Protein AF-A0A6G9YCG4-F1 (afdb_monomer_lite)

Structure (mmCIF, N/CA/C/O backbone):
data_AF-A0A6G9YCG4-F1
#
_entry.id   AF-A0A6G9YCG4-F1
#
loop_
_atom_site.group_PDB
_atom_site.id
_atom_site.type_symbol
_atom_site.label_atom_id
_atom_site.label_alt_id
_atom_site.label_comp_id
_atom_site.label_asym_id
_atom_site.label_entity_id
_atom_site.label_seq_id
_atom_site.pdbx_PDB_ins_code
_atom_site.Cartn_x
_atom_site.Cartn_y
_atom_site.Cartn_z
_atom_site.occupancy
_atom_site.B_iso_or_equiv
_atom_site.auth_seq_id
_atom_site.auth_comp_id
_atom_site.auth_asym_id
_atom_site.auth_atom_id
_atom_site.pdbx_PDB_model_num
ATOM 1 N N . MET A 1 1 ? 27.784 23.311 -44.566 1.00 56.59 1 MET A N 1
ATOM 2 C CA . MET A 1 1 ? 27.977 23.839 -43.196 1.00 56.59 1 MET A CA 1
ATOM 3 C C . MET A 1 1 ? 26.707 23.608 -42.355 1.00 56.59 1 MET A C 1
ATOM 5 O O . MET A 1 1 ? 26.108 24.558 -41.885 1.00 56.59 1 MET A O 1
ATOM 9 N N . MET A 1 2 ? 26.252 22.348 -42.221 1.00 53.16 2 MET A N 1
ATOM 10 C CA . MET A 1 2 ? 24.965 21.966 -41.589 1.00 53.16 2 MET A CA 1
ATOM 11 C C . MET A 1 2 ? 25.031 20.539 -40.988 1.00 53.16 2 MET A C 1
ATOM 13 O O . MET A 1 2 ? 24.153 19.718 -41.205 1.00 53.16 2 MET A O 1
ATOM 17 N N . SER A 1 3 ? 26.107 20.186 -40.274 1.00 59.09 3 SER A N 1
ATOM 18 C CA . SER A 1 3 ? 26.241 18.829 -39.682 1.00 59.09 3 SER A CA 1
ATOM 19 C C . SER A 1 3 ? 26.435 18.825 -38.170 1.00 59.09 3 SER A C 1
ATOM 21 O O . SER A 1 3 ? 26.044 17.871 -37.506 1.00 59.09 3 SER A O 1
ATOM 23 N N . ILE A 1 4 ? 26.968 19.906 -37.597 1.00 61.06 4 ILE A N 1
ATOM 24 C CA . ILE A 1 4 ? 27.245 19.976 -36.155 1.00 61.06 4 ILE A CA 1
ATOM 25 C C . ILE A 1 4 ? 25.951 20.226 -35.365 1.00 61.06 4 ILE A C 1
ATOM 27 O O . ILE A 1 4 ? 25.740 19.609 -34.325 1.00 61.06 4 ILE A O 1
ATOM 31 N N . LEU A 1 5 ? 25.039 21.049 -35.899 1.00 60.03 5 LEU A N 1
ATOM 32 C CA . LEU A 1 5 ? 23.745 21.326 -35.269 1.00 60.03 5 LEU A CA 1
ATOM 33 C C . LEU A 1 5 ? 22.855 20.071 -35.225 1.00 60.03 5 LEU A C 1
ATOM 35 O O . LEU A 1 5 ? 22.280 19.772 -34.185 1.00 60.03 5 LEU A O 1
ATOM 39 N N . PHE A 1 6 ? 22.827 19.278 -36.304 1.00 59.94 6 PHE A N 1
ATOM 40 C CA . PHE A 1 6 ? 22.117 17.992 -36.338 1.00 59.94 6 PHE A CA 1
ATOM 41 C C . PHE A 1 6 ? 22.729 16.954 -35.386 1.00 59.94 6 PHE A C 1
ATOM 43 O O . PHE A 1 6 ? 21.994 16.224 -34.723 1.00 59.94 6 PHE A O 1
ATOM 50 N N . ALA A 1 7 ? 24.060 16.900 -35.269 1.00 61.50 7 ALA A N 1
ATOM 51 C CA . ALA A 1 7 ? 24.735 15.988 -34.345 1.00 61.50 7 ALA A CA 1
ATOM 52 C C . ALA A 1 7 ? 24.482 16.350 -32.869 1.00 61.50 7 ALA A C 1
ATOM 54 O O . ALA A 1 7 ? 24.274 15.461 -32.042 1.00 61.50 7 ALA A O 1
ATOM 55 N N . LEU A 1 8 ? 24.447 17.645 -32.538 1.00 58.84 8 LEU A N 1
ATOM 56 C CA . LEU A 1 8 ? 24.139 18.124 -31.189 1.00 58.84 8 LEU A CA 1
ATOM 57 C C . LEU A 1 8 ? 22.662 17.920 -30.831 1.00 58.84 8 LEU A C 1
ATOM 59 O O . LEU A 1 8 ? 22.376 17.455 -29.730 1.00 58.84 8 LEU A O 1
ATOM 63 N N . LEU A 1 9 ? 21.737 18.164 -31.767 1.00 55.09 9 LEU A N 1
ATOM 64 C CA . LEU A 1 9 ? 20.306 17.928 -31.555 1.00 55.09 9 LEU A CA 1
ATOM 65 C C . LEU A 1 9 ? 20.009 16.433 -31.342 1.00 55.09 9 LEU A C 1
ATOM 67 O O . LEU A 1 9 ? 19.261 16.065 -30.440 1.00 55.09 9 LEU A O 1
ATOM 71 N N . ARG A 1 10 ? 20.668 15.550 -32.107 1.00 54.78 10 ARG A N 1
ATOM 72 C CA . ARG A 1 10 ? 20.532 14.092 -31.959 1.00 54.78 10 ARG A CA 1
ATOM 73 C C . ARG A 1 10 ? 21.094 13.584 -30.627 1.00 54.78 10 ARG A C 1
ATOM 75 O O . ARG A 1 10 ? 20.533 12.654 -30.054 1.00 54.78 10 ARG A O 1
ATOM 82 N N . ARG A 1 11 ? 22.167 14.205 -30.119 1.00 53.88 11 ARG A N 1
ATOM 83 C CA . ARG A 1 11 ? 22.767 13.892 -28.809 1.00 53.88 11 ARG A CA 1
ATOM 84 C C . ARG A 1 11 ? 21.930 14.408 -27.636 1.00 53.88 11 ARG A C 1
ATOM 86 O O . ARG A 1 11 ? 21.969 13.816 -26.564 1.00 53.88 11 ARG A O 1
ATOM 93 N N . TYR A 1 12 ? 21.170 15.483 -27.839 1.00 50.97 12 TYR A N 1
ATOM 94 C CA . TYR A 1 12 ? 20.225 15.991 -26.845 1.00 50.97 12 TYR A CA 1
ATOM 95 C C . TYR A 1 12 ? 18.990 15.081 -26.739 1.00 50.97 12 TYR A C 1
ATOM 97 O O . TYR A 1 12 ? 18.602 14.703 -25.641 1.00 50.97 12 TYR A O 1
ATOM 105 N N . LEU A 1 13 ? 18.460 14.614 -27.877 1.00 54.53 13 LEU A N 1
ATOM 106 C CA . LEU A 1 13 ? 17.294 13.717 -27.930 1.00 54.53 13 LEU A CA 1
ATOM 107 C C . LEU A 1 13 ? 17.561 12.283 -27.434 1.00 54.53 13 LEU A C 1
ATOM 109 O O . LEU A 1 13 ? 16.620 11.554 -27.150 1.00 54.53 13 LEU A O 1
ATOM 113 N N . THR A 1 14 ? 18.823 11.858 -27.320 1.00 49.97 14 THR A N 1
ATOM 114 C CA . THR A 1 14 ? 19.195 10.530 -26.784 1.00 49.97 14 THR A CA 1
ATOM 115 C C . THR A 1 14 ? 19.524 10.544 -25.293 1.00 49.97 14 THR A C 1
ATOM 117 O O . THR A 1 14 ? 19.758 9.484 -24.717 1.00 49.97 14 THR A O 1
ATOM 120 N N . ARG A 1 15 ? 19.564 11.719 -24.651 1.00 47.75 15 ARG A N 1
ATOM 121 C CA . ARG A 1 15 ? 20.008 11.842 -23.255 1.00 47.75 15 ARG A CA 1
ATOM 122 C C . ARG A 1 15 ? 18.904 11.630 -22.221 1.00 47.75 15 ARG A C 1
ATOM 124 O O . ARG A 1 15 ? 19.225 11.467 -21.052 1.00 47.75 15 ARG A O 1
ATOM 131 N N . GLU A 1 16 ? 17.648 11.550 -22.648 1.00 45.47 16 GLU A N 1
ATOM 132 C CA . GLU A 1 16 ? 16.523 11.163 -21.788 1.00 45.47 16 GLU A CA 1
ATOM 133 C C . GLU A 1 16 ? 16.076 9.726 -22.057 1.00 45.47 16 GLU A C 1
ATOM 135 O O . GLU A 1 16 ? 14.892 9.406 -22.144 1.00 45.47 16 GLU A O 1
ATOM 140 N N . GLY A 1 17 ? 17.049 8.820 -22.166 1.00 46.62 17 GLY A N 1
ATOM 141 C CA . GLY A 1 17 ? 16.799 7.427 -21.833 1.00 46.62 17 GLY A CA 1
ATOM 142 C C . GLY A 1 17 ? 16.482 7.360 -20.344 1.00 46.62 17 GLY A C 1
ATOM 143 O O . GLY A 1 17 ? 17.384 7.165 -19.535 1.00 46.62 17 GLY A O 1
ATOM 144 N N . VAL A 1 18 ? 15.218 7.583 -19.976 1.00 48.72 18 VAL A N 1
ATOM 145 C CA . VAL A 1 18 ? 14.707 7.276 -18.640 1.00 48.72 18 VAL A CA 1
ATOM 146 C C . VAL A 1 18 ? 14.797 5.764 -18.504 1.00 48.72 18 VAL A C 1
ATOM 148 O O . VAL A 1 18 ? 13.876 5.031 -18.863 1.00 48.72 18 VAL A O 1
ATOM 151 N N . THR A 1 19 ? 15.950 5.279 -18.054 1.00 47.28 19 THR A N 1
ATOM 152 C CA . THR A 1 19 ? 16.125 3.894 -17.646 1.00 47.28 19 THR A CA 1
ATOM 153 C C . THR A 1 19 ? 15.177 3.698 -16.472 1.00 47.28 19 THR A C 1
ATOM 155 O O . THR A 1 19 ? 15.455 4.139 -15.358 1.00 47.28 19 THR A O 1
ATOM 158 N N . ARG A 1 20 ? 14.000 3.123 -16.731 1.00 52.47 20 ARG A N 1
ATOM 159 C CA . ARG A 1 20 ? 13.046 2.767 -15.682 1.00 52.47 20 ARG A CA 1
ATOM 160 C C . ARG A 1 20 ? 13.656 1.602 -14.913 1.00 52.47 20 ARG A C 1
ATOM 162 O O . ARG A 1 20 ? 13.522 0.452 -15.319 1.00 52.47 20 ARG A O 1
ATOM 169 N N . ILE A 1 21 ? 14.406 1.915 -13.863 1.00 59.97 21 ILE A N 1
ATOM 170 C CA . ILE A 1 21 ? 14.919 0.905 -12.943 1.00 59.97 21 ILE A CA 1
ATOM 171 C C . ILE A 1 21 ? 13.696 0.352 -12.203 1.00 59.97 21 ILE A C 1
ATOM 173 O O . ILE A 1 21 ? 12.934 1.146 -11.646 1.00 59.97 21 ILE A O 1
ATOM 177 N N . PRO A 1 22 ? 13.445 -0.967 -12.239 1.00 60.19 22 PRO A N 1
ATOM 178 C CA . PRO A 1 22 ? 12.359 -1.549 -11.470 1.00 60.19 22 PRO A CA 1
ATOM 179 C C . PRO A 1 22 ? 12.650 -1.331 -9.984 1.00 60.19 22 PRO A C 1
ATOM 181 O O . PRO A 1 22 ? 13.670 -1.788 -9.473 1.00 60.19 22 PRO A O 1
ATOM 184 N N . VAL A 1 23 ? 11.756 -0.607 -9.318 1.00 64.06 23 VAL A N 1
ATOM 185 C CA . VAL A 1 23 ? 11.821 -0.349 -7.881 1.00 64.06 23 VAL A CA 1
ATOM 186 C C . VAL A 1 23 ? 10.894 -1.329 -7.173 1.00 64.06 23 VAL A C 1
ATOM 188 O O . VAL A 1 23 ? 9.720 -1.446 -7.531 1.00 64.06 23 VAL A O 1
ATOM 191 N N . THR A 1 24 ? 11.409 -2.028 -6.165 1.00 70.38 24 THR A N 1
ATOM 192 C CA . THR A 1 24 ? 10.579 -2.839 -5.270 1.00 70.38 24 THR A CA 1
ATOM 193 C C . THR A 1 24 ? 9.904 -1.912 -4.267 1.00 70.38 24 THR A C 1
ATOM 195 O O . THR A 1 24 ? 10.583 -1.176 -3.555 1.00 70.38 24 THR A O 1
ATOM 198 N N . LEU A 1 25 ? 8.573 -1.943 -4.202 1.00 70.00 25 LEU A N 1
ATOM 199 C CA . LEU A 1 25 ? 7.800 -1.179 -3.224 1.00 70.00 25 LEU A CA 1
ATOM 200 C C . LEU A 1 25 ? 7.371 -2.076 -2.061 1.00 70.00 25 LEU A C 1
ATOM 202 O O . LEU A 1 25 ? 6.897 -3.193 -2.260 1.00 70.00 25 LEU A O 1
ATOM 206 N N . VAL A 1 26 ? 7.502 -1.557 -0.845 1.00 74.31 26 VAL A N 1
ATOM 207 C CA . VAL A 1 26 ? 7.025 -2.157 0.398 1.00 74.31 26 VAL A CA 1
ATOM 208 C C . VAL A 1 26 ? 5.806 -1.377 0.869 1.00 74.31 26 VAL A C 1
ATOM 210 O O . VAL A 1 26 ? 5.877 -0.168 1.105 1.00 74.31 26 VAL A O 1
ATOM 213 N N . PHE A 1 27 ? 4.701 -2.096 1.039 1.00 77.56 27 PHE A N 1
ATOM 214 C CA . PHE A 1 27 ? 3.459 -1.578 1.598 1.00 77.56 27 PHE A CA 1
ATOM 215 C C . PHE A 1 27 ? 3.374 -1.974 3.071 1.00 77.56 27 PHE A C 1
ATOM 217 O O . PHE A 1 27 ? 3.537 -3.145 3.417 1.00 77.56 27 PHE A O 1
ATOM 224 N N . SER A 1 28 ? 3.120 -1.008 3.948 1.00 79.50 28 SER A N 1
ATOM 225 C CA . SER A 1 28 ? 2.859 -1.253 5.364 1.00 79.50 28 SER A CA 1
ATOM 226 C C . SER A 1 28 ? 1.562 -0.583 5.788 1.00 79.50 28 SER A C 1
ATOM 228 O O . SER A 1 28 ? 1.190 0.464 5.269 1.00 79.50 28 SER A O 1
ATOM 230 N N . ALA A 1 29 ? 0.871 -1.184 6.750 1.00 82.38 29 ALA A N 1
ATOM 231 C CA . ALA A 1 29 ? -0.295 -0.588 7.381 1.00 82.38 29 ALA A CA 1
ATOM 232 C C . ALA A 1 29 ? -0.155 -0.701 8.899 1.00 82.38 29 ALA A C 1
ATOM 234 O O . ALA A 1 29 ? 0.235 -1.750 9.418 1.00 82.38 29 ALA A O 1
ATOM 235 N N . ARG A 1 30 ? -0.464 0.381 9.612 1.00 84.94 30 ARG A N 1
ATOM 236 C CA . ARG A 1 30 ? -0.484 0.424 11.073 1.00 84.94 30 ARG A CA 1
ATOM 237 C C . ARG A 1 30 ? -1.787 1.048 11.541 1.00 84.94 30 ARG A C 1
ATOM 239 O O . ARG A 1 30 ? -2.138 2.133 11.101 1.00 84.94 30 ARG A O 1
ATOM 246 N N . TYR A 1 31 ? -2.469 0.378 12.456 1.00 86.06 31 TYR A N 1
ATOM 247 C CA . TYR A 1 31 ? -3.626 0.944 13.137 1.00 86.06 31 TYR A CA 1
ATOM 248 C C . TYR A 1 31 ? -3.172 1.818 14.316 1.00 86.06 31 TYR A C 1
ATOM 250 O O . TYR A 1 31 ? -2.376 1.366 15.145 1.00 86.06 31 TYR A O 1
ATOM 258 N N . ASP A 1 32 ? -3.657 3.058 14.370 1.00 87.38 32 ASP A N 1
ATOM 259 C CA . ASP A 1 32 ? -3.510 3.973 15.501 1.00 87.38 32 ASP A CA 1
ATOM 260 C C . ASP A 1 32 ? -4.825 4.025 16.286 1.00 87.38 32 ASP A C 1
ATOM 262 O O . ASP A 1 32 ? -5.795 4.674 15.892 1.00 87.38 32 ASP A O 1
ATOM 266 N N . SER A 1 33 ? -4.838 3.346 17.433 1.00 85.56 33 SER A N 1
ATOM 267 C CA . SER A 1 33 ? -6.006 3.262 18.309 1.00 85.56 33 SER A CA 1
ATOM 268 C C . SER A 1 33 ? -6.354 4.571 19.016 1.00 85.56 33 SER A C 1
ATOM 270 O O . SER A 1 33 ? -7.453 4.680 19.548 1.00 85.56 33 SER A O 1
ATOM 272 N N . GLY A 1 34 ? -5.432 5.537 19.090 1.00 88.62 34 GLY A N 1
ATOM 273 C CA . GLY A 1 34 ? -5.698 6.831 19.722 1.00 88.62 34 GLY A CA 1
ATOM 274 C C . GLY A 1 34 ? -6.607 7.718 18.874 1.00 88.62 34 GLY A C 1
ATOM 275 O O . GLY A 1 34 ? -7.393 8.487 19.420 1.00 88.62 34 GLY A O 1
ATOM 276 N N . ASN A 1 35 ? -6.516 7.568 17.551 1.00 83.19 35 ASN A N 1
ATOM 277 C CA . ASN A 1 35 ? -7.232 8.384 16.573 1.00 83.19 35 ASN A CA 1
ATOM 278 C C . ASN A 1 35 ? -8.239 7.579 15.729 1.00 83.19 35 ASN A C 1
ATOM 280 O O . ASN A 1 35 ? -8.941 8.171 14.917 1.00 83.19 35 ASN A O 1
ATOM 284 N N . ASP A 1 36 ? -8.317 6.256 15.922 1.00 84.94 36 ASP A N 1
ATOM 285 C CA . ASP A 1 36 ? -9.171 5.332 15.154 1.00 84.94 36 ASP A CA 1
ATOM 286 C C . ASP A 1 36 ? -8.910 5.394 13.633 1.00 84.94 36 ASP A C 1
ATOM 288 O O . ASP A 1 36 ? -9.814 5.410 12.794 1.00 84.94 36 ASP A O 1
ATOM 292 N N . ILE A 1 37 ? -7.626 5.450 13.269 1.00 81.06 37 ILE A N 1
ATOM 293 C CA . ILE A 1 37 ? -7.167 5.538 11.877 1.00 81.06 37 ILE A CA 1
ATOM 294 C C . ILE A 1 37 ? -6.207 4.405 11.527 1.00 81.06 37 ILE A C 1
ATOM 296 O 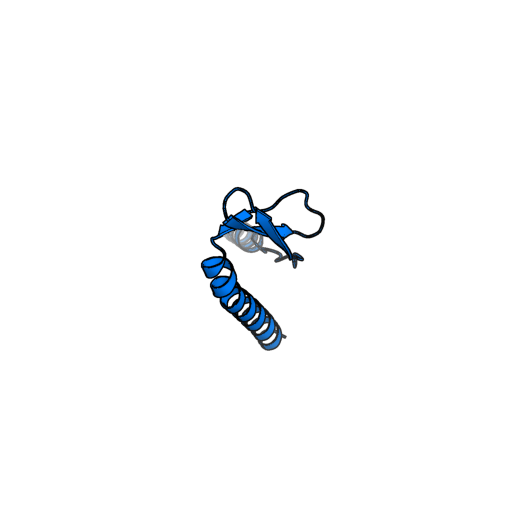O . ILE A 1 37 ? -5.514 3.834 12.369 1.00 81.06 37 ILE A O 1
ATOM 300 N N . VAL A 1 38 ? -6.131 4.103 10.238 1.00 83.19 38 VAL A N 1
ATOM 301 C CA . VAL A 1 38 ? -5.137 3.228 9.629 1.00 83.19 38 VAL A CA 1
ATOM 302 C C . VAL A 1 38 ? -4.166 4.095 8.837 1.00 83.19 38 VAL A C 1
ATOM 304 O O . VAL A 1 38 ? -4.540 4.765 7.878 1.00 83.19 38 VAL A O 1
ATOM 307 N N . VAL A 1 39 ? -2.896 4.059 9.217 1.00 80.38 39 VAL A N 1
ATOM 308 C CA . VAL A 1 39 ? -1.811 4.712 8.486 1.00 80.38 39 VAL A CA 1
ATOM 309 C C . VAL A 1 39 ? -1.215 3.707 7.515 1.00 80.38 39 VAL A C 1
ATOM 311 O O . VAL A 1 39 ? -0.674 2.682 7.937 1.00 80.38 39 VAL A O 1
ATOM 314 N N . VAL A 1 40 ? -1.307 3.996 6.220 1.00 82.12 40 VAL A N 1
ATOM 315 C CA . VAL A 1 40 ? -0.735 3.172 5.152 1.00 82.12 40 VAL A CA 1
ATOM 316 C C . VAL A 1 40 ? 0.518 3.855 4.618 1.00 82.12 40 VAL A C 1
ATOM 318 O O . VAL A 1 40 ? 0.464 4.991 4.157 1.00 82.12 40 VAL A O 1
ATOM 321 N N . GLY A 1 41 ? 1.657 3.172 4.693 1.00 79.75 41 GLY A N 1
ATOM 322 C CA . GLY A 1 41 ? 2.934 3.628 4.158 1.00 79.75 41 GLY A CA 1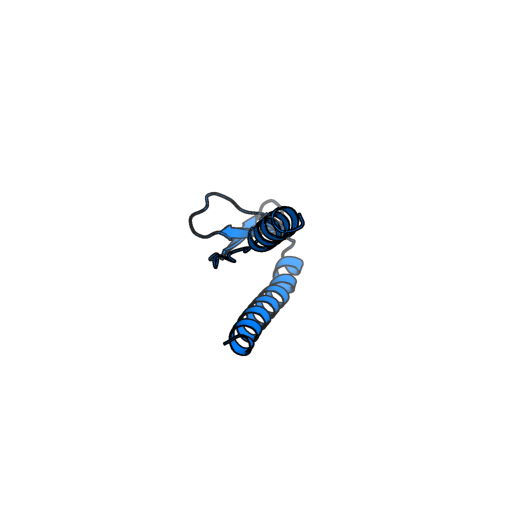
ATOM 323 C C . GLY A 1 41 ? 3.289 2.899 2.869 1.00 79.75 41 GLY A C 1
ATOM 324 O O . GLY A 1 41 ? 3.171 1.675 2.792 1.00 79.75 41 GLY A O 1
ATOM 325 N N . ILE A 1 42 ? 3.770 3.648 1.879 1.00 79.75 42 ILE A N 1
ATOM 326 C CA . ILE A 1 42 ? 4.358 3.097 0.657 1.00 79.75 42 ILE A CA 1
ATOM 327 C C . ILE A 1 42 ? 5.788 3.599 0.588 1.00 79.75 42 ILE A C 1
ATOM 329 O O . ILE A 1 42 ? 6.028 4.805 0.592 1.00 79.75 42 ILE A O 1
ATOM 333 N N . LYS A 1 43 ? 6.751 2.686 0.530 1.00 78.75 43 LYS A N 1
ATOM 334 C CA . LYS A 1 43 ? 8.162 3.052 0.412 1.00 78.75 43 LYS A CA 1
ATOM 335 C C . LYS A 1 43 ? 8.902 2.123 -0.528 1.00 78.75 43 LYS A C 1
ATOM 337 O O . LYS A 1 43 ? 8.455 1.014 -0.782 1.00 78.75 43 LYS A O 1
ATOM 342 N N . GLU A 1 44 ? 10.041 2.575 -1.017 1.00 78.44 44 GLU A N 1
ATOM 343 C CA . GLU A 1 44 ? 10.987 1.710 -1.708 1.00 78.44 44 GLU A CA 1
ATOM 344 C C . GLU A 1 44 ? 11.654 0.749 -0.711 1.00 78.44 44 GLU A C 1
ATOM 346 O O . GLU A 1 44 ? 11.898 1.082 0.455 1.00 78.44 44 GLU A O 1
ATOM 351 N N . ASP A 1 45 ? 11.900 -0.482 -1.149 1.00 75.44 45 ASP A N 1
ATOM 352 C CA . ASP A 1 45 ? 12.613 -1.462 -0.342 1.00 75.44 45 ASP A CA 1
ATOM 353 C C . ASP A 1 45 ? 14.032 -0.968 -0.027 1.00 75.44 45 ASP A C 1
ATOM 355 O O . ASP A 1 45 ? 14.739 -0.436 -0.879 1.00 75.44 45 ASP A O 1
ATOM 359 N N . GLY A 1 46 ? 14.443 -1.102 1.232 1.00 73.44 46 GLY A N 1
ATOM 360 C CA . GLY A 1 46 ? 15.717 -0.569 1.716 1.00 73.44 46 GLY A CA 1
ATOM 361 C C . GLY A 1 46 ? 15.744 0.935 2.029 1.00 73.44 46 GLY A C 1
ATOM 362 O O . GLY A 1 46 ? 16.761 1.404 2.542 1.00 73.44 46 GLY A O 1
ATOM 363 N N . THR A 1 47 ? 14.661 1.699 1.819 1.00 77.38 47 THR A N 1
ATOM 364 C CA . THR A 1 47 ? 14.616 3.110 2.241 1.00 77.38 47 THR A CA 1
ATOM 365 C C . THR A 1 47 ? 14.029 3.294 3.646 1.00 77.38 47 THR A C 1
ATOM 367 O O . THR A 1 47 ? 13.110 2.596 4.108 1.00 77.38 47 THR A O 1
ATOM 370 N N . LEU A 1 48 ? 14.585 4.275 4.363 1.00 62.69 48 LEU A N 1
ATOM 371 C CA . LEU A 1 48 ? 14.090 4.752 5.655 1.00 62.69 48 LEU A CA 1
ATOM 372 C C . LEU A 1 48 ? 13.098 5.899 5.430 1.00 62.69 48 LEU A C 1
ATOM 374 O O . LEU A 1 48 ? 13.355 7.040 5.797 1.00 62.69 48 LEU A O 1
ATOM 378 N N . GLY A 1 49 ? 11.973 5.601 4.783 1.00 69.31 49 GLY A N 1
ATOM 379 C CA . GLY A 1 49 ? 10.885 6.561 4.609 1.00 69.31 49 GLY A CA 1
ATOM 380 C C . GLY A 1 49 ? 10.166 6.425 3.276 1.00 69.31 49 GLY A C 1
ATOM 381 O O . GLY A 1 49 ? 10.703 5.903 2.304 1.00 69.31 49 GLY A O 1
ATOM 382 N N . GLY A 1 50 ? 8.932 6.906 3.250 1.00 66.94 50 GLY A N 1
ATOM 383 C CA . GLY A 1 50 ? 8.088 6.961 2.067 1.00 66.94 50 GLY A CA 1
ATOM 384 C C . GLY A 1 50 ? 6.807 7.730 2.380 1.00 66.94 50 GLY A C 1
ATOM 385 O O . GLY A 1 50 ? 6.535 7.987 3.559 1.00 66.94 50 GLY A O 1
ATOM 386 N N . PRO A 1 51 ? 6.048 8.152 1.359 1.00 74.31 51 PRO A N 1
ATOM 387 C CA . PRO A 1 51 ? 4.752 8.775 1.574 1.00 74.31 51 PRO A CA 1
ATOM 388 C C . PRO A 1 51 ? 3.856 7.860 2.420 1.00 74.31 51 PRO A C 1
ATOM 390 O O . PRO A 1 51 ? 3.716 6.664 2.148 1.00 74.31 51 PRO A O 1
ATOM 393 N N . ALA A 1 52 ? 3.264 8.442 3.459 1.00 74.25 52 ALA A N 1
ATOM 394 C CA . ALA A 1 52 ? 2.254 7.803 4.283 1.00 74.25 52 ALA A CA 1
ATOM 395 C C . ALA A 1 52 ? 0.928 8.535 4.095 1.00 74.25 52 ALA A C 1
ATOM 397 O O . ALA A 1 52 ? 0.895 9.763 4.000 1.00 74.25 52 ALA A O 1
ATOM 398 N N . ILE A 1 53 ? -0.149 7.767 4.023 1.00 77.38 53 ILE A N 1
ATOM 399 C CA . ILE A 1 53 ? -1.509 8.273 3.906 1.00 77.38 53 ILE A CA 1
ATOM 400 C C . ILE A 1 53 ? -2.269 7.785 5.133 1.00 77.38 53 ILE A C 1
ATOM 402 O O . ILE A 1 53 ? -2.279 6.593 5.443 1.00 77.38 53 ILE A O 1
ATOM 406 N N . GLU A 1 54 ? -2.892 8.719 5.839 1.00 80.19 54 GLU A N 1
ATOM 407 C CA . GLU A 1 54 ? -3.789 8.425 6.949 1.00 80.19 54 GLU A CA 1
ATOM 408 C C . GLU A 1 54 ? -5.198 8.213 6.398 1.00 80.19 54 GLU A C 1
ATOM 410 O O . GLU A 1 54 ? -5.73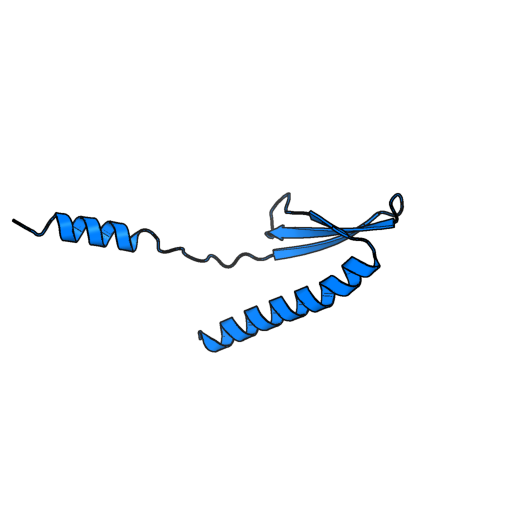1 9.056 5.674 1.00 80.19 54 GLU A O 1
ATOM 415 N N . LEU A 1 55 ? -5.790 7.065 6.706 1.00 81.00 55 LEU A N 1
ATOM 416 C CA . LEU A 1 55 ? -7.107 6.665 6.233 1.00 81.00 55 LEU A CA 1
ATOM 417 C C . LEU A 1 55 ? -7.956 6.245 7.430 1.00 81.00 55 LEU A C 1
ATOM 419 O O . LEU A 1 55 ? -7.473 5.576 8.338 1.00 81.00 55 LEU A O 1
ATOM 423 N N . SER A 1 56 ? -9.248 6.558 7.420 1.00 84.25 56 SER A N 1
ATOM 424 C CA . SER A 1 56 ? -10.179 5.848 8.307 1.00 84.25 56 SER A CA 1
ATOM 425 C C . SER A 1 56 ? -10.224 4.357 7.943 1.00 84.25 56 SER A C 1
ATOM 427 O O . SER A 1 56 ? -9.899 3.972 6.816 1.00 84.25 56 SER A O 1
ATOM 429 N N . ILE A 1 57 ? -10.679 3.506 8.866 1.00 76.12 57 ILE A N 1
ATOM 430 C CA . ILE A 1 57 ? -10.772 2.051 8.646 1.00 76.12 57 ILE A CA 1
ATOM 431 C C . ILE A 1 57 ? -11.540 1.718 7.355 1.00 76.12 57 ILE A C 1
ATOM 433 O O . ILE A 1 57 ? -11.081 0.919 6.539 1.00 76.12 57 ILE A O 1
ATOM 437 N N . TRP A 1 58 ? -12.685 2.368 7.128 1.00 79.56 58 TRP A N 1
ATOM 438 C CA . TRP A 1 58 ? -13.505 2.135 5.936 1.00 79.56 58 TRP A CA 1
ATOM 439 C C . TRP A 1 58 ? -12.813 2.569 4.643 1.00 79.56 58 TRP A C 1
ATOM 441 O O . TRP A 1 58 ? -12.933 1.892 3.626 1.00 79.56 58 TRP A O 1
ATOM 451 N N . GLN A 1 59 ? -12.051 3.664 4.672 1.00 79.12 59 GLN A N 1
ATOM 452 C CA . GLN A 1 59 ? -11.266 4.097 3.516 1.00 79.12 59 GLN A CA 1
ATOM 453 C C . GLN A 1 59 ? -10.108 3.138 3.233 1.00 79.12 59 GLN A C 1
ATOM 455 O O . GLN A 1 59 ? -9.870 2.811 2.074 1.00 79.12 59 GLN A O 1
ATOM 460 N N . ALA A 1 60 ? -9.425 2.647 4.269 1.00 79.50 60 ALA A N 1
ATOM 461 C CA . ALA A 1 60 ? -8.351 1.671 4.111 1.00 79.50 60 ALA A CA 1
ATOM 462 C C . ALA A 1 60 ? -8.850 0.367 3.465 1.00 79.50 60 ALA A C 1
ATOM 464 O O . ALA A 1 60 ? -8.180 -0.176 2.587 1.00 79.50 60 ALA A O 1
ATOM 465 N N . LEU A 1 61 ? -10.050 -0.094 3.837 1.00 78.12 61 LEU A N 1
ATOM 466 C CA . LEU A 1 61 ? -10.695 -1.248 3.203 1.00 78.12 61 LEU A CA 1
ATOM 467 C C . LEU A 1 61 ? -11.005 -0.995 1.722 1.00 78.12 61 LEU A C 1
ATOM 469 O O . LEU A 1 61 ? -10.686 -1.839 0.893 1.00 78.12 61 LEU A O 1
ATOM 473 N N . SER A 1 62 ? -11.558 0.170 1.376 1.00 81.12 62 SER A N 1
ATOM 474 C CA . SER A 1 62 ? -11.892 0.511 -0.016 1.00 81.12 62 SER A CA 1
ATOM 475 C C . SER A 1 62 ? -10.663 0.677 -0.917 1.00 81.12 62 SER A C 1
ATOM 477 O O . SER A 1 62 ? -10.711 0.367 -2.104 1.00 81.12 62 SER A O 1
ATOM 479 N N . VAL A 1 63 ? -9.549 1.177 -0.374 1.00 78.06 63 VAL A N 1
ATOM 480 C CA . VAL A 1 63 ? -8.311 1.398 -1.142 1.00 78.06 63 VAL A CA 1
ATOM 481 C C . VAL A 1 63 ? -7.589 0.085 -1.450 1.00 78.06 63 VAL A C 1
ATOM 483 O O . VAL A 1 63 ? -6.889 0.009 -2.457 1.00 78.06 63 VAL A O 1
ATOM 486 N N . ARG A 1 64 ? -7.784 -0.964 -0.641 1.00 79.06 64 ARG A N 1
ATOM 487 C CA . ARG A 1 64 ? -7.189 -2.287 -0.877 1.00 79.06 64 ARG A CA 1
ATOM 488 C C . ARG A 1 64 ? -7.524 -2.824 -2.269 1.00 79.06 64 ARG A C 1
ATOM 490 O O . ARG A 1 64 ? -6.610 -3.152 -3.016 1.00 79.06 64 ARG A O 1
ATOM 497 N N . ASP A 1 65 ? -8.805 -2.851 -2.626 1.00 81.62 65 ASP A N 1
ATOM 498 C CA . ASP A 1 65 ? -9.252 -3.384 -3.919 1.00 81.62 65 ASP A CA 1
ATOM 499 C C . ASP A 1 65 ? -8.679 -2.568 -5.089 1.00 81.62 65 ASP A C 1
ATOM 501 O O . ASP A 1 65 ? -8.325 -3.110 -6.136 1.00 81.62 65 ASP A O 1
ATOM 505 N N . MET A 1 66 ? -8.530 -1.255 -4.893 1.00 79.75 66 MET A N 1
ATOM 506 C CA . MET A 1 66 ? -7.939 -0.355 -5.881 1.00 79.75 66 MET A CA 1
ATOM 507 C C . MET A 1 66 ? -6.432 -0.604 -6.066 1.00 79.75 66 MET A C 1
ATOM 509 O O . MET A 1 66 ? -5.938 -0.557 -7.192 1.00 79.75 66 MET A O 1
ATOM 513 N N . ILE A 1 67 ? -5.7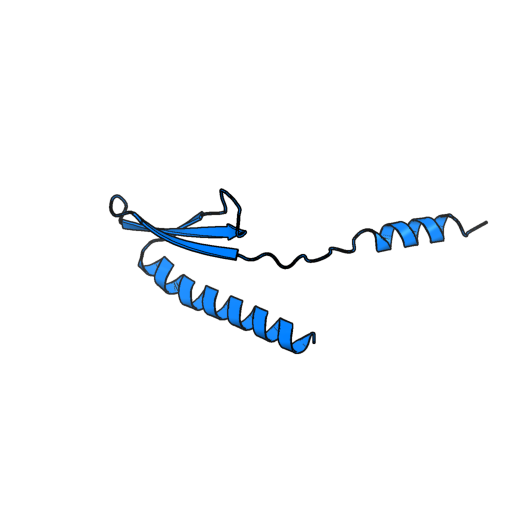03 -0.887 -4.980 1.00 78.31 67 ILE A N 1
ATOM 514 C CA . ILE A 1 67 ? -4.282 -1.264 -5.030 1.00 78.31 67 ILE A CA 1
ATOM 515 C C . ILE A 1 67 ? -4.116 -2.617 -5.731 1.00 78.31 67 ILE A C 1
ATOM 517 O O . ILE A 1 67 ? -3.265 -2.737 -6.612 1.00 78.31 67 ILE A O 1
ATOM 521 N N . ASP A 1 68 ? -4.945 -3.607 -5.392 1.00 80.88 68 ASP A N 1
ATOM 522 C CA . ASP A 1 68 ? -4.908 -4.937 -6.010 1.00 80.88 68 ASP A CA 1
ATOM 523 C C . ASP A 1 68 ? -5.147 -4.852 -7.530 1.00 80.88 68 ASP A C 1
ATOM 525 O O . ASP A 1 68 ? -4.407 -5.457 -8.311 1.00 80.88 68 ASP A O 1
ATOM 529 N N . ALA A 1 69 ? -6.117 -4.038 -7.967 1.00 80.12 69 ALA A N 1
ATOM 530 C CA . ALA A 1 69 ? -6.377 -3.788 -9.386 1.00 80.12 69 ALA A CA 1
ATOM 531 C C . ALA A 1 69 ? -5.181 -3.128 -10.095 1.00 80.12 69 ALA A C 1
ATOM 533 O O . ALA A 1 69 ? -4.752 -3.601 -11.146 1.00 80.12 69 ALA A O 1
ATOM 534 N N . ALA A 1 70 ? -4.586 -2.090 -9.497 1.00 73.25 70 ALA A N 1
ATOM 535 C CA . ALA A 1 70 ? -3.430 -1.405 -10.074 1.00 73.25 70 ALA A CA 1
ATOM 536 C C . ALA A 1 70 ? -2.201 -2.327 -10.215 1.00 73.25 70 ALA A C 1
ATOM 538 O O . ALA A 1 70 ? -1.461 -2.235 -11.198 1.00 73.25 70 ALA A O 1
ATOM 539 N N . ILE A 1 71 ? -1.983 -3.237 -9.256 1.00 78.00 71 ILE A N 1
ATOM 540 C CA . ILE A 1 71 ? -0.938 -4.270 -9.345 1.00 78.00 71 ILE A CA 1
ATOM 541 C C . ILE A 1 71 ? -1.248 -5.243 -10.490 1.00 78.00 71 ILE A C 1
ATOM 543 O O . ILE A 1 71 ? -0.352 -5.568 -11.272 1.00 78.00 71 ILE A O 1
ATOM 547 N N . GLY A 1 72 ? -2.503 -5.685 -10.611 1.00 76.31 72 GLY A N 1
ATOM 548 C CA . GLY A 1 72 ? -2.964 -6.542 -11.704 1.00 76.31 72 GLY A CA 1
ATOM 549 C C . GLY A 1 72 ? -2.701 -5.932 -13.083 1.00 76.31 72 GLY A C 1
ATOM 550 O O . GLY A 1 72 ? -2.081 -6.580 -13.928 1.00 76.31 72 GLY A O 1
ATOM 551 N N . ASP A 1 73 ? -3.076 -4.667 -13.277 1.00 75.94 73 ASP A N 1
ATOM 552 C CA . ASP A 1 73 ? -2.848 -3.924 -14.523 1.00 75.94 73 ASP A CA 1
ATOM 553 C C . ASP A 1 73 ? -1.353 -3.793 -14.848 1.00 75.94 73 ASP A C 1
ATOM 555 O O . ASP A 1 73 ? -0.935 -3.994 -15.989 1.00 75.94 73 ASP A O 1
ATOM 559 N N . ALA A 1 74 ? -0.513 -3.514 -13.845 1.00 68.25 74 ALA A N 1
ATOM 560 C CA . ALA A 1 74 ? 0.934 -3.424 -14.032 1.00 68.25 74 ALA A CA 1
ATOM 561 C C . ALA A 1 74 ? 1.557 -4.765 -14.469 1.00 68.25 74 ALA A C 1
ATOM 563 O O . ALA A 1 74 ? 2.474 -4.790 -15.297 1.00 68.25 74 ALA A O 1
ATOM 564 N N . ILE A 1 75 ? 1.061 -5.887 -13.935 1.00 75.00 75 ILE A N 1
ATOM 565 C CA . ILE A 1 75 ? 1.491 -7.236 -14.331 1.00 75.00 75 ILE A CA 1
ATOM 566 C C . ILE A 1 75 ? 1.021 -7.555 -15.754 1.00 75.00 75 ILE A C 1
ATOM 568 O O . ILE A 1 75 ? 1.818 -8.056 -16.550 1.00 75.00 75 ILE A O 1
ATOM 572 N N . ALA A 1 76 ? -0.236 -7.250 -16.086 1.00 74.50 76 ALA A N 1
ATOM 573 C CA . ALA A 1 76 ? -0.788 -7.458 -17.424 1.00 74.50 76 ALA A CA 1
ATOM 574 C C . ALA A 1 76 ? -0.008 -6.659 -18.479 1.00 74.50 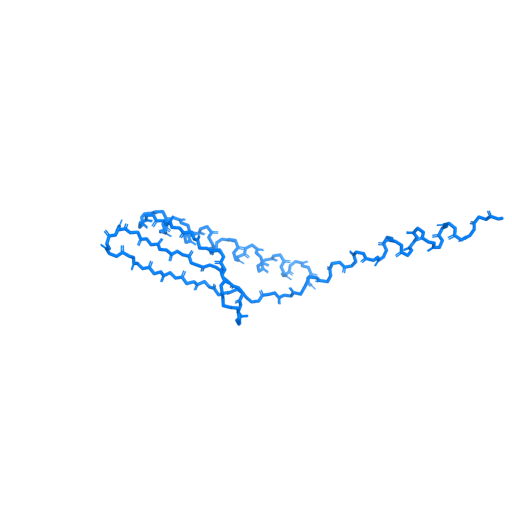76 ALA A C 1
ATOM 576 O O . ALA A 1 76 ? 0.433 -7.221 -19.479 1.00 74.50 76 ALA A O 1
ATOM 577 N N . PHE A 1 77 ? 0.293 -5.389 -18.199 1.00 68.25 77 PHE A N 1
ATOM 578 C CA . PHE A 1 77 ? 1.121 -4.555 -19.068 1.00 68.25 77 PHE A CA 1
ATOM 579 C C . PHE A 1 77 ? 2.526 -5.143 -19.289 1.00 68.25 77 PHE A C 1
ATOM 581 O O . PHE A 1 77 ? 3.038 -5.144 -20.406 1.00 68.25 77 PHE A O 1
ATOM 588 N N . LYS A 1 78 ? 3.162 -5.707 -18.250 1.00 63.44 78 LYS A N 1
ATOM 589 C CA . LYS A 1 78 ? 4.452 -6.410 -18.398 1.00 63.44 78 LYS A CA 1
ATOM 590 C C . LYS A 1 78 ? 4.352 -7.634 -19.321 1.00 63.44 78 LYS A C 1
ATOM 592 O O . LYS A 1 78 ? 5.345 -7.967 -19.972 1.00 63.44 78 LYS A O 1
ATOM 597 N N . ALA A 1 79 ? 3.209 -8.316 -19.342 1.00 56.62 79 ALA A N 1
ATOM 598 C CA . ALA A 1 79 ? 2.980 -9.480 -20.191 1.00 56.62 79 ALA A CA 1
ATOM 599 C C . ALA A 1 79 ? 2.741 -9.102 -21.662 1.00 56.62 79 ALA A C 1
ATOM 601 O O . ALA A 1 79 ? 3.110 -9.875 -22.532 1.00 56.62 79 ALA A O 1
ATOM 602 N N . GLU A 1 80 ? 2.171 -7.927 -21.942 1.00 55.53 80 GLU A N 1
ATOM 603 C CA . GLU A 1 80 ? 1.944 -7.434 -23.313 1.00 55.53 80 GLU A CA 1
ATOM 604 C C . GLU A 1 80 ? 3.202 -6.853 -23.979 1.00 55.53 80 GLU A C 1
ATOM 606 O O . GLU A 1 80 ? 3.289 -6.790 -25.204 1.00 55.53 80 GLU A O 1
ATOM 611 N N . VAL A 1 81 ? 4.169 -6.391 -23.182 1.00 58.81 81 VAL A N 1
ATOM 612 C CA . VAL A 1 81 ? 5.403 -5.746 -23.668 1.00 58.81 81 VAL A CA 1
ATOM 613 C C . VAL A 1 81 ? 6.547 -6.752 -23.913 1.00 58.81 81 VAL A C 1
ATOM 615 O O . VAL A 1 81 ? 7.547 -6.384 -24.532 1.00 58.81 81 VAL A O 1
ATOM 618 N N . ASN A 1 82 ? 6.413 -8.006 -23.461 1.00 47.94 82 ASN A N 1
ATOM 619 C CA . ASN A 1 82 ? 7.363 -9.106 -23.713 1.00 47.94 82 ASN A CA 1
ATOM 620 C C . ASN A 1 82 ? 6.822 -10.102 -24.741 1.00 47.94 82 ASN A C 1
ATOM 622 O O . ASN A 1 82 ? 7.666 -10.725 -25.424 1.00 47.94 82 ASN A O 1
#

Organism: NCBI:txid228602

Secondary structure (D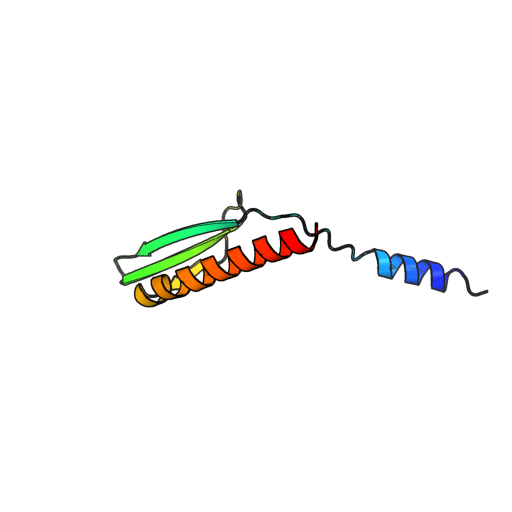SSP, 8-state):
--SHHHHHHHHHHTTT----PPPPEEEEEEEETTTTEEEEEEEETT-S---EEEEEHHHHHHHHHHHHHHHHHHHHHHHH--

pLDDT: mean 70.24, std 12.09, range [45.47, 88.62]

Sequence (82 aa):
MMSILFALLRRYLTREGVTRIPVTLVFSARYDSGNDIVVVGIKEDGTLGGPAIELSIWQALSVRDMIDAAIGDAIAFKAEVN

Foldseek 3Di:
DPDVVVVVVVVVVPPPPVPPDDFDKDWDWDQDPVVQWIKIFIDTPPDPGGDIDIGHPVRVVVVVVVVVVVVVVVVVVVVVVD

Radius of gyration: 21.07 Å; chains: 1; bounding box: 42×33×63 Å